Protein AF-A0A9N9RE89-F1 (afdb_monomer)

Secondary structure (DSSP, 8-state):
-HHHHHHHT-HHHHT-SEE-SSSS-EESSHHHHHHHHHTTSGGG-SEE-TTT--EESSHHHHHHHHHTT--

Solvent-accessible surface area (backbone atoms only — not comparable to full-atom values): 4118 Å² total; per-residue (Å²): 117,68,65,45,57,52,46,63,68,30,65,72,37,67,73,24,80,37,64,48,90,77,29,77,49,43,25,83,43,66,72,61,41,56,63,47,52,57,38,63,36,76,88,35,31,89,38,62,36,94,72,45,49,49,36,24,79,40,63,69,60,44,55,58,54,53,52,68,72,78,106

Sequence (71 aa):
MEERKKMLQDKRFLNCLYKCEKCIKGFNFKGSYEKHMEKHSEKMGDYECDICMQRMHSEEKLQSHKRYHQM

Organism: NCBI:txid40085

pLDDT: mean 80.36, std 8.26, range [53.84, 91.0]

Nearest PDB structures (foldseek):
  6ml6-assembly1_A  TM=3.888E-01  e=1.198E-01  Mus musculus
  8e3e-assembly3_F  TM=4.700E-01  e=4.062E-01  Homo sapiens
  8sst-assembly1_A  TM=3.966E-01  e=1.980E-01  Homo sapiens
  5t0u-assembly2_D  TM=4.191E-01  e=2.286E-01  Homo sapiens
  7w1m-assembly1_H  TM=3.850E-01  e=8.332E-01  Homo sapiens

Mean predicted aligned error: 6.56 Å

Foldseek 3Di:
DVLLVVLLVDVQQVPAPQHDPQFSDGHVDPVVNVVQVVQLDCVQDDDAAPRGRGHHNDPVVNVVVVVVSVD

InterPro domains:
  IPR013087 Zinc finger C2H2-type [PS00028] (20-40)
  IPR013087 Zinc finger C2H2-type [PS00028] (49-69)
  IPR013087 Zinc finger C2H2-type [PS50157] (18-45)
  IPR013087 Zinc finger C2H2-type [PS50157] (47-71)
  IPR013087 Zinc finger C2H2-type [SM00355] (18-40)
  IPR013087 Zinc finger C2H2-type [SM00355] (47-69)
  IPR036236 Zinc finger C2H2 superfamily [SSF57667] (17-69)

Radius of gyration: 12.28 Å; Cα contacts (8 Å, |Δi|>4): 91; chains: 1; bounding box: 27×22×32 Å

Struct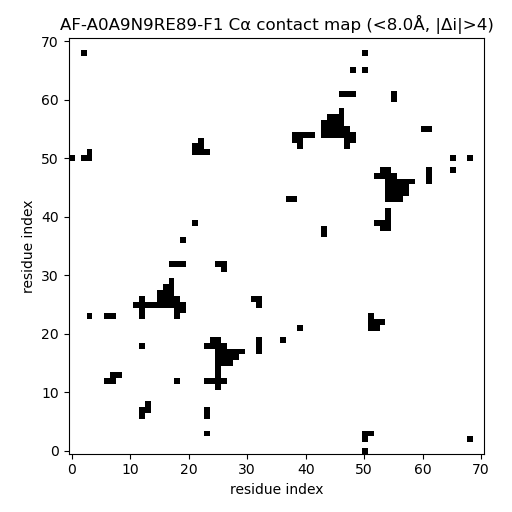ure (mmCIF, N/CA/C/O backbone):
data_AF-A0A9N9RE89-F1
#
_entry.id   AF-A0A9N9RE89-F1
#
loop_
_atom_site.group_PDB
_atom_site.id
_atom_site.type_symbol
_atom_site.label_atom_id
_atom_site.label_alt_id
_atom_site.label_comp_id
_atom_site.label_asym_id
_atom_site.label_entity_id
_atom_site.label_seq_id
_atom_site.pdbx_PDB_ins_code
_atom_site.Cartn_x
_atom_site.Cartn_y
_atom_site.Cartn_z
_atom_site.occupancy
_atom_site.B_iso_or_equiv
_atom_site.auth_seq_id
_atom_site.auth_comp_id
_atom_site.auth_asym_id
_atom_site.auth_atom_id
_atom_site.pdbx_PDB_model_num
ATOM 1 N N . MET A 1 1 ? -12.626 -3.829 5.201 1.00 53.84 1 MET A N 1
ATOM 2 C CA . MET A 1 1 ? -13.172 -4.564 4.028 1.00 53.84 1 MET A CA 1
ATOM 3 C C . MET A 1 1 ? -13.847 -3.659 2.986 1.00 53.84 1 MET A C 1
ATOM 5 O O . MET A 1 1 ? -13.669 -3.909 1.799 1.00 53.84 1 MET A O 1
ATOM 9 N N . GLU A 1 2 ? -14.583 -2.607 3.369 1.00 61.06 2 GLU A N 1
ATOM 10 C CA . GLU A 1 2 ? -15.230 -1.685 2.407 1.00 61.06 2 GLU A CA 1
ATOM 11 C C . GLU A 1 2 ? -14.259 -0.720 1.700 1.00 61.06 2 GLU A C 1
ATOM 13 O O . GLU A 1 2 ? -14.405 -0.467 0.504 1.00 61.06 2 GLU A O 1
ATOM 18 N N . GLU A 1 3 ? -13.207 -0.259 2.381 1.00 65.00 3 GLU A N 1
ATOM 19 C CA . GLU A 1 3 ? -12.167 0.611 1.797 1.00 65.00 3 GLU A CA 1
ATOM 20 C C . GLU A 1 3 ? -11.414 -0.077 0.648 1.00 65.00 3 GLU A C 1
ATOM 22 O O . GLU A 1 3 ? -11.166 0.525 -0.397 1.00 65.00 3 GLU A O 1
ATOM 27 N N . ARG A 1 4 ? -11.163 -1.388 0.786 1.00 70.12 4 ARG A N 1
ATOM 28 C CA . ARG A 1 4 ? -10.574 -2.236 -0.261 1.00 70.12 4 ARG A CA 1
ATOM 29 C C . ARG A 1 4 ? -11.436 -2.219 -1.535 1.00 70.12 4 ARG A C 1
ATOM 31 O O . ARG A 1 4 ? -10.927 -2.082 -2.642 1.00 70.12 4 ARG A O 1
ATOM 38 N N . LYS A 1 5 ? -12.765 -2.278 -1.402 1.00 69.94 5 LYS A N 1
ATOM 39 C CA . LYS A 1 5 ? -13.683 -2.214 -2.554 1.00 69.94 5 LYS A CA 1
ATOM 40 C C . LYS A 1 5 ? -13.746 -0.822 -3.185 1.00 69.94 5 LYS A C 1
ATOM 42 O O . LYS A 1 5 ? -13.882 -0.734 -4.404 1.00 69.94 5 LYS A O 1
ATOM 47 N N . LYS A 1 6 ? -13.638 0.254 -2.396 1.00 71.19 6 LYS A N 1
ATOM 48 C CA . LYS A 1 6 ? -13.575 1.6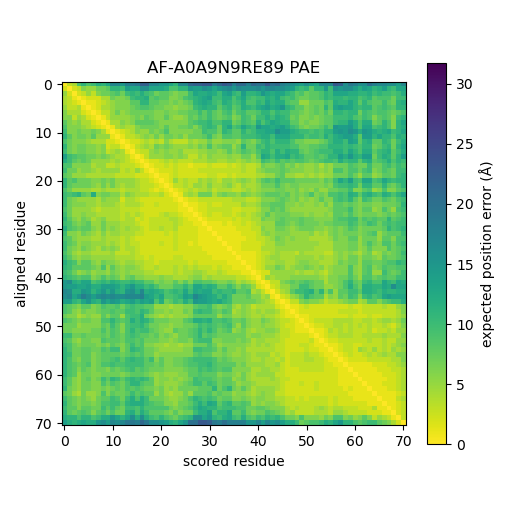32 -2.921 1.00 71.19 6 LYS A CA 1
ATOM 49 C C . LYS A 1 6 ? -12.302 1.871 -3.726 1.00 71.19 6 LYS A C 1
ATOM 51 O O . LYS A 1 6 ? -12.379 2.398 -4.828 1.00 71.19 6 LYS A O 1
ATOM 56 N N . MET A 1 7 ? -11.153 1.421 -3.224 1.00 70.38 7 MET A N 1
ATOM 57 C CA . MET A 1 7 ? -9.881 1.576 -3.929 1.00 70.38 7 MET A CA 1
ATOM 58 C C . MET A 1 7 ? -9.836 0.778 -5.242 1.00 70.38 7 MET A C 1
ATOM 60 O O . MET A 1 7 ? -9.264 1.255 -6.218 1.00 70.38 7 MET A O 1
ATOM 64 N N . LEU A 1 8 ? -10.469 -0.405 -5.308 1.00 71.69 8 LEU A N 1
ATOM 65 C CA . LEU A 1 8 ? -10.543 -1.200 -6.550 1.00 71.69 8 LEU A CA 1
ATOM 66 C C . LEU A 1 8 ? -11.366 -0.500 -7.639 1.00 71.69 8 LEU A C 1
ATOM 68 O O . LEU A 1 8 ? -11.129 -0.706 -8.827 1.00 71.69 8 LEU A O 1
ATOM 72 N N . GLN A 1 9 ? -12.326 0.325 -7.223 1.00 70.88 9 GLN A N 1
ATOM 73 C CA . GLN A 1 9 ? -13.188 1.116 -8.097 1.00 70.88 9 GLN A CA 1
ATOM 74 C C . GLN A 1 9 ? -12.612 2.508 -8.398 1.00 70.88 9 GLN A C 1
ATOM 76 O O . GLN A 1 9 ? -13.216 3.274 -9.151 1.00 70.88 9 GLN A O 1
ATOM 81 N N . ASP A 1 10 ? -11.446 2.857 -7.845 1.00 77.69 10 ASP A N 1
ATOM 82 C CA . ASP A 1 10 ? -10.816 4.144 -8.110 1.00 77.69 10 ASP A CA 1
ATOM 83 C C . ASP A 1 10 ? -10.308 4.185 -9.560 1.00 77.69 10 ASP A C 1
ATOM 85 O O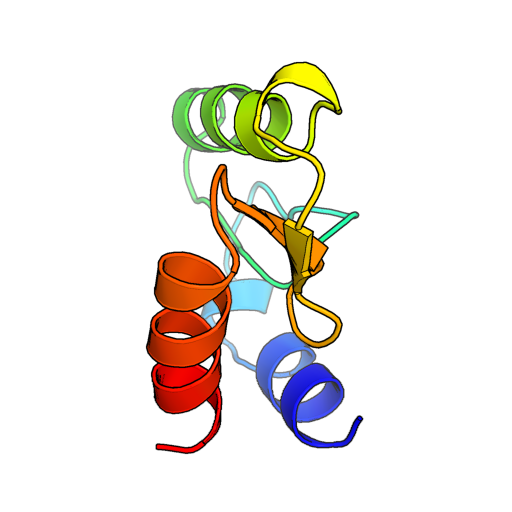 . ASP A 1 10 ? -9.524 3.340 -10.008 1.00 77.69 10 ASP A O 1
ATOM 89 N N . LYS A 1 11 ? -10.748 5.198 -10.316 1.00 75.50 11 LYS A N 1
ATOM 90 C CA . LYS A 1 11 ? -10.343 5.394 -11.716 1.00 75.50 11 LYS A CA 1
ATOM 91 C C . LYS A 1 11 ? -8.822 5.456 -11.883 1.00 75.50 11 LYS A C 1
ATOM 93 O O . LYS A 1 11 ? -8.325 5.057 -12.932 1.00 75.50 11 LYS A O 1
ATOM 98 N N . ARG A 1 12 ? -8.070 5.899 -10.867 1.00 72.44 12 ARG A N 1
ATOM 99 C CA . ARG A 1 12 ? -6.600 5.946 -10.898 1.00 72.44 12 ARG A CA 1
ATOM 100 C C . ARG A 1 12 ? -5.984 4.549 -10.898 1.00 72.44 12 ARG A C 1
ATOM 102 O O . ARG A 1 12 ? -4.957 4.364 -11.532 1.00 72.44 12 ARG A O 1
ATOM 109 N N . PHE A 1 13 ? -6.616 3.568 -10.255 1.00 77.56 13 PHE A N 1
ATOM 110 C CA . PHE A 1 13 ? -6.192 2.167 -10.311 1.00 77.56 13 PHE A CA 1
ATOM 111 C C . PHE A 1 13 ? -6.578 1.513 -11.646 1.00 77.56 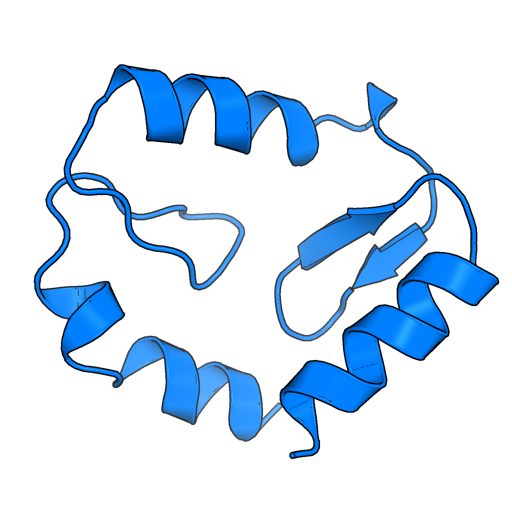13 PHE A C 1
ATOM 113 O O . PHE A 1 13 ? -5.767 0.826 -12.268 1.00 77.56 13 PHE A O 1
ATOM 120 N N . LEU A 1 14 ? -7.799 1.768 -12.127 1.00 76.69 14 LEU A N 1
ATOM 121 C CA . LEU A 1 14 ? -8.314 1.205 -13.381 1.00 76.69 14 LEU A CA 1
ATOM 122 C C . LEU A 1 14 ? -7.563 1.694 -14.626 1.00 76.69 14 LEU A C 1
ATOM 124 O O . LEU A 1 14 ? -7.387 0.899 -15.551 1.00 76.69 14 LEU A O 1
ATOM 128 N N . ASN A 1 15 ? -7.104 2.949 -14.624 1.00 85.31 15 ASN A N 1
ATOM 129 C CA . ASN A 1 15 ? -6.385 3.583 -15.733 1.00 85.31 15 ASN A CA 1
ATOM 130 C C . ASN A 1 15 ? -4.897 3.190 -15.821 1.00 85.31 15 ASN A C 1
ATOM 132 O O . ASN A 1 15 ? -4.222 3.534 -16.787 1.00 85.31 15 ASN A O 1
ATOM 136 N N . CYS A 1 16 ? -4.357 2.487 -14.824 1.00 86.06 16 CYS A N 1
ATOM 137 C CA . CYS A 1 16 ? -2.971 2.039 -14.862 1.00 86.06 16 CYS A CA 1
ATOM 138 C C . CYS A 1 16 ? -2.784 0.796 -15.737 1.00 86.06 16 CYS A C 1
ATOM 140 O O . CYS A 1 16 ? -3.563 -0.155 -15.659 1.00 86.06 16 CYS A O 1
ATOM 142 N N . LEU A 1 17 ? -1.697 0.785 -16.514 1.00 87.88 17 LEU A N 1
ATOM 143 C CA . LEU A 1 17 ? -1.297 -0.340 -17.370 1.00 87.88 17 LEU A CA 1
ATOM 144 C C . LEU A 1 17 ? -0.834 -1.568 -16.572 1.00 87.88 17 LEU A C 1
ATOM 146 O O . LEU A 1 17 ? -1.108 -2.695 -16.971 1.00 87.88 17 LEU A O 1
ATOM 150 N N . TYR 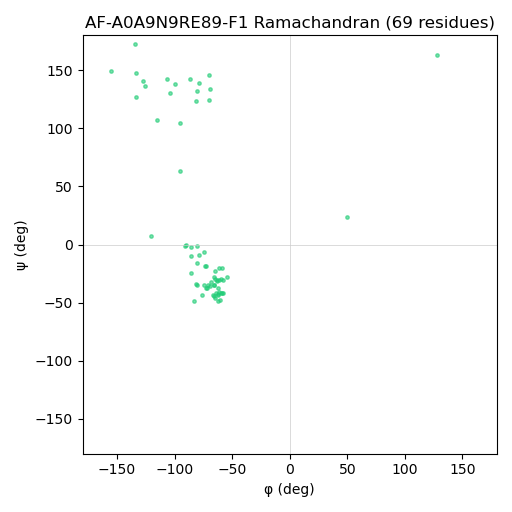A 1 18 ? -0.161 -1.358 -15.440 1.00 88.69 18 TYR A N 1
ATOM 151 C CA . TYR A 1 18 ? 0.370 -2.423 -14.591 1.00 88.69 18 TYR A CA 1
ATOM 152 C C . TYR A 1 18 ? -0.326 -2.400 -13.235 1.00 88.69 18 TYR A C 1
ATOM 154 O O . TYR A 1 18 ? -0.098 -1.505 -12.418 1.00 88.69 18 TYR A O 1
ATOM 162 N N . LYS A 1 19 ? -1.194 -3.379 -12.993 1.00 86.94 19 LYS A N 1
ATOM 163 C CA . LYS A 1 19 ? -1.994 -3.482 -11.769 1.00 86.94 19 LYS A CA 1
ATOM 164 C C . LYS A 1 19 ? -1.396 -4.555 -10.879 1.00 86.94 19 LYS A C 1
ATOM 166 O O . LYS A 1 19 ? -1.116 -5.653 -11.344 1.00 86.94 19 LYS A O 1
ATOM 171 N N . CYS A 1 20 ? -1.182 -4.231 -9.610 1.00 84.75 20 CYS A N 1
ATOM 172 C CA . CYS A 1 20 ? -0.782 -5.236 -8.642 1.00 84.75 20 CYS A CA 1
ATOM 173 C C . CYS A 1 20 ? -1.947 -6.194 -8.368 1.00 84.75 20 CYS A C 1
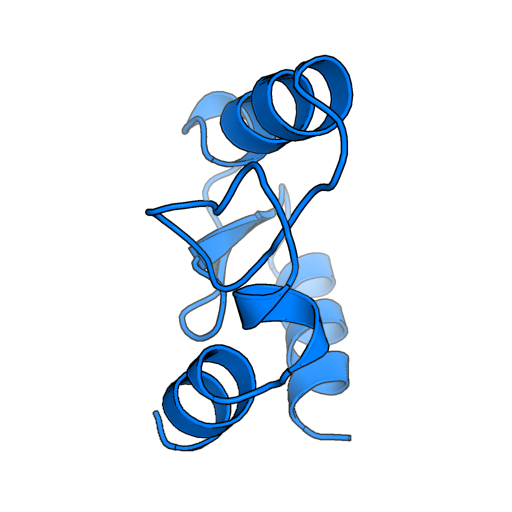ATOM 175 O O . CYS A 1 20 ? -3.075 -5.761 -8.165 1.00 84.75 20 CYS A O 1
ATOM 177 N N . GLU A 1 21 ? -1.672 -7.496 -8.366 1.00 79.56 21 GLU A N 1
ATOM 178 C CA . GLU A 1 21 ? -2.674 -8.522 -8.046 1.00 79.56 21 GLU A CA 1
ATOM 179 C C . GLU A 1 21 ? -2.781 -8.762 -6.534 1.00 79.56 21 GLU A C 1
ATOM 181 O O . GLU A 1 21 ? -3.823 -9.174 -6.029 1.00 79.56 21 GLU A O 1
ATOM 186 N N . LYS A 1 22 ? -1.711 -8.454 -5.791 1.00 78.12 22 LYS A N 1
ATOM 187 C CA . LYS A 1 22 ? -1.672 -8.567 -4.329 1.00 78.12 22 LYS A CA 1
ATOM 188 C C . LYS A 1 22 ? -2.316 -7.358 -3.652 1.00 78.12 22 LYS A C 1
ATOM 190 O O . LYS A 1 22 ? -2.963 -7.506 -2.624 1.00 78.12 22 LYS A O 1
ATOM 195 N N . CYS A 1 23 ? -2.193 -6.165 -4.231 1.00 82.50 23 CYS A N 1
ATOM 196 C CA . CYS A 1 23 ? -2.717 -4.930 -3.655 1.00 82.50 23 CYS A CA 1
ATOM 197 C C . CYS A 1 23 ? -3.461 -4.051 -4.647 1.00 82.50 23 CYS A C 1
ATOM 199 O O . CYS A 1 23 ? -3.428 -4.254 -5.851 1.00 82.50 23 CYS A O 1
ATOM 201 N N . ILE A 1 24 ? -4.082 -2.992 -4.137 1.00 77.12 24 ILE A N 1
ATOM 202 C CA . ILE A 1 24 ? -4.856 -2.064 -4.956 1.00 77.12 24 ILE A CA 1
ATOM 203 C C . ILE A 1 24 ? -3.989 -0.880 -5.357 1.00 77.12 24 ILE A C 1
ATOM 205 O O . ILE A 1 24 ? -4.196 0.260 -4.941 1.00 77.12 24 ILE A O 1
ATOM 209 N N . LYS A 1 25 ? -2.938 -1.183 -6.119 1.00 80.38 25 LYS A N 1
ATOM 210 C CA . LYS A 1 25 ? -1.988 -0.185 -6.598 1.00 80.38 25 LYS A CA 1
ATOM 211 C C . LYS A 1 25 ? -1.712 -0.375 -8.078 1.00 80.38 25 LYS A C 1
ATOM 213 O O . LYS A 1 25 ? -1.392 -1.471 -8.538 1.00 80.38 25 LYS A O 1
ATOM 218 N N . GLY A 1 26 ? -1.895 0.714 -8.811 1.00 87.06 26 GLY A N 1
ATOM 219 C CA . GLY A 1 26 ? -1.699 0.782 -10.246 1.00 87.06 26 GLY A CA 1
ATOM 220 C C . GLY A 1 26 ? -0.432 1.562 -10.558 1.00 87.06 26 GLY A C 1
ATOM 221 O O . GLY A 1 26 ? -0.115 2.551 -9.897 1.00 87.06 26 GLY A O 1
ATOM 222 N N . PHE A 1 27 ? 0.291 1.110 -11.573 1.00 86.69 27 PHE A N 1
ATOM 223 C CA . PHE A 1 27 ? 1.483 1.754 -12.092 1.00 86.69 27 PHE A CA 1
ATOM 224 C C . PHE A 1 27 ? 1.340 1.940 -13.600 1.00 86.69 27 PHE A C 1
ATOM 226 O O . PHE A 1 27 ? 0.863 1.062 -14.315 1.00 86.69 27 PHE A O 1
ATOM 233 N N . ASN A 1 28 ? 1.797 3.083 -14.103 1.00 89.75 28 ASN A N 1
ATOM 234 C CA . ASN A 1 28 ? 1.849 3.341 -15.546 1.00 89.75 28 ASN A CA 1
ATOM 235 C C . ASN A 1 28 ? 3.139 2.804 -16.187 1.00 89.75 28 ASN A C 1
ATOM 237 O O . ASN A 1 28 ? 3.245 2.745 -17.407 1.00 89.75 28 ASN A O 1
ATOM 241 N N . PHE A 1 29 ? 4.106 2.382 -15.367 1.00 90.94 29 PHE A N 1
ATOM 242 C CA . PHE A 1 29 ? 5.428 1.947 -15.803 1.00 90.94 29 PHE A CA 1
ATOM 243 C C . PHE A 1 29 ? 5.755 0.549 -15.278 1.00 90.94 29 PHE A C 1
ATOM 245 O O . PHE A 1 29 ? 5.586 0.276 -14.086 1.00 90.94 29 PHE A O 1
ATOM 252 N N . LYS A 1 30 ? 6.314 -0.298 -16.152 1.00 90.25 30 LYS A N 1
ATOM 253 C CA . LYS A 1 30 ? 6.719 -1.671 -15.818 1.00 90.25 30 LYS A CA 1
ATOM 254 C C . LYS A 1 30 ? 7.771 -1.713 -14.708 1.00 90.25 30 LYS A C 1
ATOM 256 O O . LYS A 1 30 ? 7.588 -2.414 -13.723 1.00 90.25 30 LYS A O 1
ATOM 261 N N . GLY A 1 31 ? 8.822 -0.895 -14.806 1.00 91.00 31 GLY A N 1
ATOM 262 C CA . GLY A 1 31 ? 9.901 -0.891 -13.810 1.00 91.00 31 GLY A CA 1
ATOM 263 C C . GLY A 1 31 ? 9.441 -0.478 -12.406 1.00 91.00 31 GLY A C 1
ATOM 264 O O . GLY A 1 31 ? 9.971 -0.963 -11.409 1.00 91.00 31 GLY A O 1
ATOM 265 N N . SER A 1 32 ? 8.425 0.386 -12.303 1.00 89.69 32 SER A N 1
ATOM 266 C CA . SER A 1 32 ? 7.811 0.730 -11.014 1.00 89.69 32 SER A CA 1
ATOM 267 C C . SER A 1 32 ? 6.975 -0.420 -10.453 1.00 89.69 32 SER A C 1
ATOM 269 O O . SER A 1 32 ? 6.999 -0.641 -9.245 1.00 89.69 32 SER A O 1
ATOM 271 N N . TYR A 1 33 ? 6.268 -1.152 -11.318 1.00 89.31 33 TYR A N 1
ATOM 272 C CA . TYR A 1 33 ? 5.511 -2.347 -10.948 1.00 89.31 33 TYR A CA 1
ATOM 273 C C . TYR A 1 33 ? 6.424 -3.483 -10.469 1.00 89.31 33 TYR A C 1
ATOM 275 O O . TYR A 1 33 ? 6.179 -4.053 -9.410 1.00 89.31 33 TYR A O 1
ATOM 283 N N . GLU A 1 34 ? 7.516 -3.761 -11.184 1.00 88.81 34 GLU A N 1
ATOM 284 C CA . GLU A 1 34 ? 8.473 -4.811 -10.809 1.00 88.81 34 GLU A CA 1
ATOM 285 C C . GLU A 1 34 ? 9.117 -4.510 -9.450 1.00 88.81 34 GLU A C 1
ATOM 287 O O . GLU A 1 34 ? 9.034 -5.332 -8.538 1.00 88.81 34 GLU A O 1
ATOM 292 N N . LYS A 1 35 ? 9.611 -3.280 -9.247 1.00 86.69 35 LYS A N 1
ATOM 293 C CA . LYS A 1 35 ? 10.137 -2.832 -7.943 1.00 86.69 35 LYS A CA 1
ATOM 294 C C . LYS A 1 35 ? 9.098 -2.852 -6.827 1.00 86.69 35 LYS A C 1
ATOM 296 O O . LYS A 1 35 ? 9.424 -2.982 -5.649 1.00 86.69 35 LYS A O 1
ATOM 301 N N . HIS A 1 36 ? 7.832 -2.646 -7.167 1.00 86.31 36 HIS A N 1
ATOM 302 C CA . HIS A 1 36 ? 6.751 -2.738 -6.201 1.00 86.31 36 HIS A CA 1
ATOM 303 C C . HIS A 1 36 ? 6.470 -4.189 -5.797 1.00 86.31 36 HIS A C 1
ATOM 305 O O . HIS A 1 36 ? 6.226 -4.435 -4.619 1.00 86.31 36 HIS A O 1
ATOM 311 N N . MET A 1 37 ? 6.553 -5.145 -6.723 1.00 84.44 37 MET A N 1
ATOM 312 C CA . MET A 1 37 ? 6.350 -6.564 -6.421 1.00 84.44 37 MET A CA 1
ATOM 313 C C . MET A 1 37 ? 7.390 -7.123 -5.453 1.00 84.44 37 MET A C 1
ATOM 315 O O . MET A 1 37 ? 7.046 -7.948 -4.606 1.00 84.44 37 MET A O 1
ATOM 319 N N . GLU A 1 38 ? 8.618 -6.602 -5.478 1.00 83.00 38 GLU A N 1
ATOM 320 C CA . GLU A 1 38 ? 9.646 -6.927 -4.480 1.00 83.00 38 GLU A CA 1
ATOM 321 C C . GLU A 1 38 ? 9.194 -6.593 -3.049 1.00 83.00 38 GLU A C 1
ATOM 323 O O . GLU A 1 38 ? 9.543 -7.296 -2.104 1.00 83.00 38 GLU A O 1
ATOM 328 N N . LYS A 1 39 ? 8.343 -5.572 -2.880 1.00 76.19 39 LYS A N 1
ATOM 329 C CA . LYS A 1 39 ? 7.788 -5.171 -1.576 1.00 76.19 39 LYS A CA 1
ATOM 330 C C . LYS A 1 39 ? 6.717 -6.120 -1.047 1.00 76.19 39 LYS A C 1
ATOM 332 O O . LYS A 1 39 ? 6.402 -6.091 0.136 1.00 76.19 39 LYS A O 1
ATOM 337 N N . HIS A 1 40 ? 6.145 -6.943 -1.919 1.00 79.56 40 HIS A N 1
ATOM 338 C CA . HIS A 1 40 ? 5.251 -8.029 -1.528 1.00 79.56 40 HIS A CA 1
ATOM 339 C C . HIS A 1 40 ? 5.991 -9.345 -1.279 1.00 79.56 40 HIS A C 1
ATOM 341 O O . HIS A 1 40 ? 5.349 -10.352 -0.979 1.00 79.56 40 HIS A O 1
ATOM 347 N N . SER A 1 41 ? 7.312 -9.367 -1.453 1.00 78.56 41 SER A N 1
ATOM 348 C CA . SER A 1 41 ? 8.120 -10.510 -1.058 1.00 78.56 41 SER A CA 1
ATOM 349 C C . SER A 1 41 ? 8.175 -10.600 0.465 1.00 78.56 41 SER A C 1
ATOM 351 O O . SER A 1 41 ? 8.224 -9.582 1.159 1.00 78.56 41 SER A O 1
ATOM 353 N N . GLU A 1 42 ? 8.214 -11.822 0.987 1.00 69.50 42 GLU A N 1
ATOM 354 C CA . GLU A 1 42 ? 8.321 -12.110 2.424 1.00 69.50 42 GLU A CA 1
ATOM 355 C C . GLU A 1 42 ? 9.594 -11.505 3.041 1.00 69.50 42 GLU A C 1
ATOM 357 O O . GLU A 1 42 ? 9.637 -11.204 4.228 1.00 69.50 42 GLU A O 1
ATOM 362 N N . LYS A 1 43 ? 10.596 -11.193 2.206 1.00 71.06 43 LYS A N 1
ATOM 363 C CA . LYS A 1 43 ? 11.804 -10.448 2.590 1.00 71.06 43 LYS A CA 1
ATOM 364 C C . LYS A 1 43 ? 11.549 -9.024 3.104 1.00 71.06 43 LYS A C 1
ATOM 366 O O . LYS A 1 43 ? 12.436 -8.465 3.745 1.00 71.06 43 LYS A O 1
ATOM 371 N N . MET A 1 44 ? 10.398 -8.408 2.813 1.00 71.25 44 MET A N 1
ATOM 372 C CA . MET A 1 44 ? 10.121 -7.021 3.214 1.00 71.25 44 MET A CA 1
ATOM 373 C C . MET A 1 44 ? 9.538 -6.876 4.630 1.00 71.25 44 MET A C 1
ATOM 375 O O . MET A 1 44 ? 9.312 -5.758 5.088 1.00 71.25 44 MET A O 1
ATOM 379 N N . GLY A 1 45 ? 9.303 -7.984 5.333 1.00 71.81 45 GLY A N 1
ATOM 380 C CA . GLY A 1 45 ? 8.868 -7.989 6.728 1.00 71.81 45 GLY A CA 1
ATOM 381 C C . GLY A 1 45 ? 7.629 -8.839 6.986 1.00 71.81 45 GLY A C 1
ATOM 382 O O . GLY A 1 45 ? 6.874 -9.185 6.073 1.00 71.81 45 GLY A O 1
ATOM 383 N N . ASP A 1 46 ? 7.434 -9.146 8.263 1.00 79.25 46 ASP A N 1
ATOM 384 C CA . ASP A 1 46 ? 6.378 -10.022 8.775 1.00 79.25 46 ASP A CA 1
ATOM 385 C C . ASP A 1 46 ? 5.014 -9.326 8.910 1.00 79.25 46 ASP A C 1
ATOM 387 O O . ASP A 1 46 ? 3.981 -9.984 9.018 1.00 79.25 46 ASP A O 1
ATOM 391 N N . TYR A 1 47 ? 4.981 -7.989 8.881 1.00 85.62 47 TYR A N 1
ATOM 392 C CA . TYR A 1 47 ? 3.767 -7.216 9.144 1.00 85.62 47 TYR A CA 1
ATOM 393 C C . TYR A 1 47 ? 3.051 -6.845 7.844 1.00 85.62 47 TYR A C 1
ATOM 395 O O . TYR A 1 47 ? 3.464 -5.930 7.130 1.00 85.62 47 TYR A O 1
ATOM 403 N N . GLU A 1 48 ? 1.948 -7.530 7.547 1.00 83.19 48 GLU A N 1
ATOM 404 C CA . GLU A 1 48 ? 1.137 -7.305 6.348 1.00 83.19 48 GLU A CA 1
ATOM 405 C C . GLU A 1 48 ? -0.108 -6.448 6.637 1.00 83.19 48 GLU A C 1
ATOM 407 O O . GLU A 1 48 ? -0.798 -6.602 7.647 1.00 83.19 48 GLU A O 1
ATOM 412 N N . CYS A 1 49 ? -0.419 -5.515 5.736 1.00 84.50 49 CYS A N 1
ATOM 413 C CA . CYS A 1 49 ? -1.648 -4.734 5.813 1.00 84.50 49 CYS A CA 1
ATOM 414 C C . CYS A 1 49 ? -2.849 -5.496 5.251 1.00 84.50 49 CYS A C 1
ATOM 416 O O . CYS A 1 49 ? -2.878 -5.798 4.073 1.00 84.50 49 CYS A O 1
ATOM 418 N N . ASP A 1 50 ? -3.912 -5.684 6.026 1.00 79.94 50 ASP A N 1
ATOM 419 C CA . ASP A 1 50 ? -5.129 -6.358 5.538 1.00 79.94 50 ASP A CA 1
ATOM 420 C C . ASP A 1 50 ? -5.872 -5.594 4.410 1.00 79.94 50 ASP A C 1
ATOM 422 O O . ASP A 1 50 ? -6.594 -6.174 3.600 1.00 79.94 50 ASP A O 1
ATOM 426 N N . ILE A 1 51 ? -5.667 -4.274 4.304 1.00 78.00 51 ILE A N 1
ATOM 427 C CA . ILE A 1 51 ? -6.366 -3.422 3.325 1.00 78.00 51 ILE A CA 1
ATOM 428 C C . ILE A 1 51 ? -5.679 -3.470 1.956 1.00 78.00 51 ILE A C 1
ATOM 430 O O . ILE A 1 51 ? -6.330 -3.653 0.926 1.00 78.00 51 ILE A O 1
ATOM 434 N N . CYS A 1 52 ? -4.357 -3.298 1.940 1.00 78.81 52 CYS A N 1
ATOM 435 C CA . CYS A 1 52 ? -3.562 -3.200 0.718 1.00 78.81 52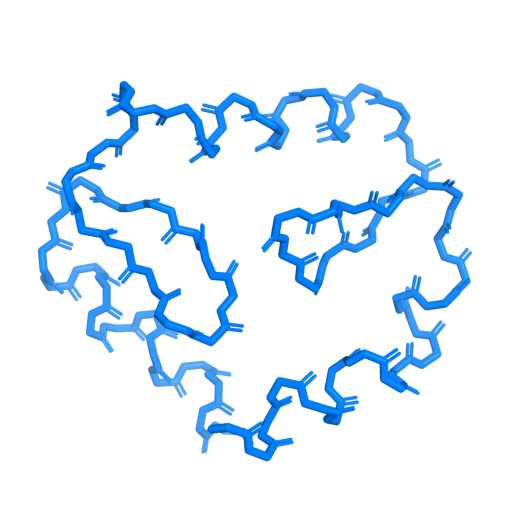 CYS A CA 1
ATOM 436 C C . CYS A 1 52 ? -2.488 -4.290 0.604 1.00 78.81 52 CYS A C 1
ATOM 438 O O . CYS A 1 52 ? -1.645 -4.197 -0.273 1.00 78.81 52 CYS A O 1
ATOM 440 N N . MET A 1 53 ? -2.445 -5.278 1.493 1.00 77.25 53 MET A N 1
ATOM 441 C CA . MET A 1 53 ? -1.489 -6.402 1.499 1.00 77.25 53 MET A CA 1
ATOM 442 C C . MET A 1 53 ? -0.016 -5.993 1.353 1.00 77.25 53 MET A C 1
ATOM 444 O O . MET A 1 53 ? 0.827 -6.763 0.891 1.00 77.25 53 MET A O 1
ATOM 448 N N . GLN A 1 54 ? 0.314 -4.750 1.715 1.00 80.06 54 GLN A N 1
ATOM 449 C CA . GLN A 1 54 ? 1.681 -4.255 1.692 1.00 80.06 54 GLN A CA 1
ATOM 450 C C . GLN A 1 54 ? 2.391 -4.732 2.957 1.00 80.06 54 GLN A C 1
ATOM 452 O O . GLN A 1 54 ? 1.851 -4.590 4.058 1.00 80.06 54 GLN A O 1
ATOM 457 N N . ARG A 1 55 ? 3.597 -5.278 2.787 1.00 84.31 55 ARG A N 1
ATOM 458 C CA . ARG A 1 55 ? 4.442 -5.726 3.893 1.00 84.31 55 ARG A CA 1
ATOM 459 C C . ARG A 1 55 ? 5.291 -4.581 4.416 1.00 84.31 55 ARG A C 1
ATOM 461 O O . ARG A 1 55 ? 5.719 -3.703 3.662 1.00 84.31 55 ARG A O 1
ATOM 468 N N . MET A 1 56 ? 5.473 -4.562 5.726 1.00 83.62 56 MET A N 1
ATOM 469 C CA . MET A 1 56 ? 6.255 -3.573 6.447 1.00 83.62 56 MET A CA 1
ATOM 470 C C . MET A 1 56 ? 7.168 -4.287 7.441 1.00 83.62 56 MET A C 1
ATOM 472 O O . MET A 1 56 ? 6.811 -5.312 8.014 1.00 83.62 56 MET A O 1
ATOM 476 N N . HIS A 1 57 ? 8.341 -3.707 7.682 1.00 84.75 57 HIS A N 1
ATOM 477 C CA . HIS A 1 57 ? 9.338 -4.277 8.592 1.00 84.75 57 HIS A CA 1
ATOM 478 C C . HIS A 1 57 ? 8.981 -4.129 10.082 1.00 84.75 57 HIS A C 1
ATOM 480 O O . HIS A 1 57 ? 9.710 -4.624 10.937 1.00 84.75 57 HIS A O 1
ATOM 486 N N . SER A 1 58 ? 7.912 -3.403 10.427 1.00 88.88 58 SER A N 1
ATOM 487 C CA . SER A 1 58 ? 7.544 -3.141 11.823 1.00 88.88 58 SER A CA 1
ATOM 488 C C . SER A 1 58 ? 6.055 -2.844 11.971 1.00 88.88 58 SER A C 1
ATOM 490 O O . SER A 1 58 ? 5.450 -2.214 11.097 1.00 88.88 58 SER A O 1
ATOM 492 N N . GLU A 1 59 ? 5.492 -3.209 13.121 1.00 88.56 59 GLU A N 1
ATOM 493 C CA . GLU A 1 59 ? 4.093 -2.941 13.462 1.00 88.56 59 GLU A CA 1
ATOM 494 C C . GLU A 1 59 ? 3.769 -1.440 13.510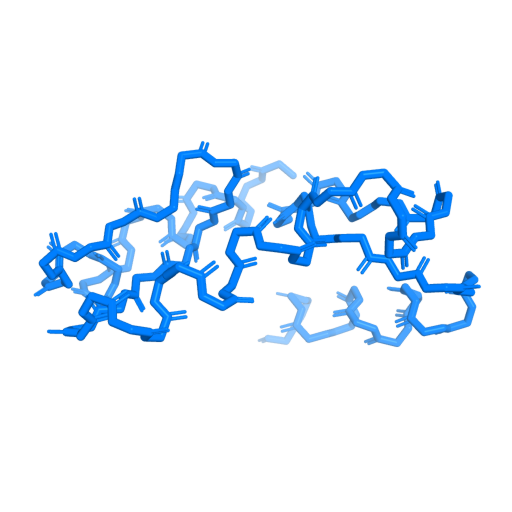 1.00 88.56 59 GLU A C 1
ATOM 496 O O . GLU A 1 59 ? 2.748 -1.017 12.977 1.00 88.56 59 GLU A O 1
ATOM 501 N N . GLU A 1 60 ? 4.656 -0.603 14.060 1.00 90.38 60 GLU A N 1
ATOM 502 C CA . GLU A 1 60 ? 4.442 0.852 14.138 1.00 90.38 60 GLU A CA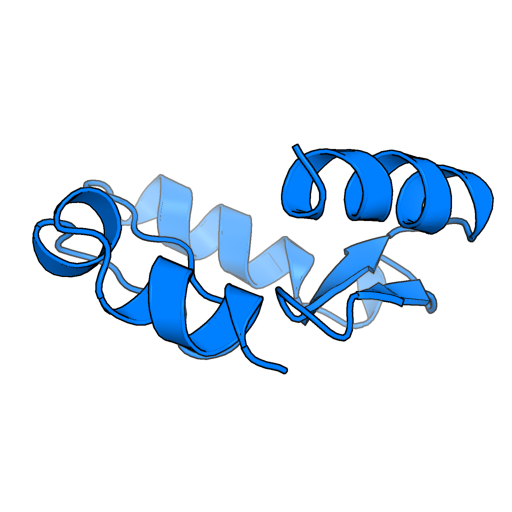 1
ATOM 503 C C . GLU A 1 60 ? 4.248 1.476 12.747 1.00 90.38 60 GLU A C 1
ATOM 505 O O . GLU A 1 60 ? 3.350 2.294 12.512 1.00 90.38 60 GLU A O 1
ATOM 510 N N . LYS A 1 61 ? 5.062 1.029 11.784 1.00 88.06 61 LYS A N 1
ATOM 511 C CA . LYS A 1 61 ? 4.957 1.440 10.385 1.00 88.06 61 LYS A CA 1
ATOM 512 C C . LYS A 1 61 ? 3.627 0.986 9.787 1.00 88.06 61 LYS A C 1
ATOM 514 O O . LYS A 1 61 ? 2.985 1.782 9.100 1.00 88.06 61 LYS A O 1
ATOM 519 N N . LEU A 1 62 ? 3.194 -0.240 10.089 1.00 88.44 62 LEU A N 1
ATOM 520 C CA . LEU A 1 62 ? 1.895 -0.765 9.669 1.00 88.44 62 LEU A CA 1
ATOM 521 C C . LEU A 1 62 ? 0.731 0.038 10.260 1.00 88.44 62 LEU A C 1
ATOM 523 O O . LEU A 1 62 ? -0.212 0.375 9.544 1.00 88.44 62 LEU A O 1
ATOM 527 N N . GLN A 1 63 ? 0.809 0.397 11.536 1.00 88.88 63 GLN A N 1
ATOM 528 C CA . GLN A 1 63 ? -0.226 1.152 12.230 1.00 88.88 63 GLN A CA 1
ATOM 529 C C . GLN A 1 63 ? -0.358 2.573 11.670 1.00 88.88 63 GLN A C 1
ATOM 531 O O . GLN A 1 63 ? -1.467 3.036 11.403 1.00 88.88 63 GLN A O 1
ATOM 536 N N . SER A 1 64 ? 0.769 3.246 11.420 1.00 88.81 64 SER A N 1
ATOM 537 C CA . SER A 1 64 ? 0.792 4.548 10.746 1.00 88.81 64 SER A CA 1
ATOM 538 C C . SER A 1 64 ? 0.239 4.448 9.323 1.00 88.81 64 SER A C 1
ATOM 540 O O . SER A 1 64 ? -0.600 5.252 8.926 1.00 88.81 64 SER A O 1
ATOM 542 N N . HIS A 1 65 ? 0.629 3.413 8.575 1.00 86.88 65 HIS A N 1
ATOM 543 C CA . HIS A 1 65 ? 0.132 3.162 7.227 1.00 86.88 65 HIS A CA 1
ATOM 544 C C . HIS A 1 65 ? -1.392 2.967 7.184 1.00 86.88 65 HIS A C 1
ATOM 546 O O . HIS A 1 65 ? -2.052 3.529 6.314 1.00 86.88 65 HIS A O 1
ATOM 552 N N . LYS A 1 66 ? -1.967 2.231 8.146 1.00 84.31 66 LYS A N 1
ATOM 553 C CA . LYS A 1 66 ? -3.420 2.023 8.247 1.00 84.31 66 LYS A CA 1
ATOM 554 C C . LYS A 1 66 ? -4.204 3.328 8.414 1.00 84.31 66 LYS A C 1
ATOM 556 O O . LYS A 1 66 ? -5.324 3.408 7.920 1.00 84.31 66 LYS A O 1
ATOM 561 N N . ARG A 1 67 ? -3.616 4.359 9.034 1.00 85.94 67 ARG A N 1
ATOM 562 C CA . ARG A 1 67 ? -4.261 5.679 9.164 1.00 85.94 67 ARG A CA 1
ATOM 563 C C . ARG A 1 67 ? -4.483 6.369 7.819 1.00 85.94 67 ARG A C 1
ATOM 565 O O . ARG A 1 67 ? -5.449 7.102 7.696 1.00 85.94 67 ARG A O 1
ATOM 572 N N . TYR A 1 68 ? -3.639 6.109 6.820 1.00 78.81 68 TYR A N 1
ATOM 573 C CA . TYR A 1 68 ? -3.813 6.668 5.473 1.00 78.81 68 TYR A CA 1
ATOM 574 C C . TYR A 1 68 ? -4.971 6.041 4.695 1.00 78.81 68 TYR A C 1
ATOM 576 O O . TYR A 1 68 ? -5.394 6.620 3.703 1.00 78.81 68 TYR A O 1
ATOM 584 N N . HIS A 1 69 ? -5.452 4.861 5.096 1.00 78.00 69 HIS A N 1
ATOM 585 C CA . HIS A 1 69 ? -6.659 4.281 4.496 1.00 78.00 69 HIS A CA 1
ATOM 586 C C . HIS A 1 69 ? -7.925 4.898 5.093 1.00 78.00 69 HIS A C 1
ATOM 588 O O . HIS A 1 69 ? -8.874 5.142 4.360 1.00 78.00 69 HIS A O 1
ATOM 594 N N . GLN A 1 70 ? -7.879 5.222 6.390 1.00 70.25 70 GLN A N 1
ATOM 595 C CA . GLN A 1 70 ? -9.001 5.760 7.170 1.00 70.25 70 GLN A CA 1
ATOM 596 C C . GLN A 1 70 ? -9.237 7.272 6.992 1.00 70.25 70 GLN A C 1
ATOM 598 O O . GLN A 1 70 ? -10.146 7.812 7.625 1.00 70.25 70 GLN A O 1
ATOM 603 N N . MET A 1 71 ? -8.419 7.957 6.184 1.00 56.94 71 MET A N 1
ATOM 604 C CA . MET A 1 71 ? -8.609 9.362 5.795 1.00 56.94 71 MET A CA 1
ATOM 605 C C . MET A 1 71 ? -9.225 9.452 4.404 1.00 56.94 71 MET A C 1
ATOM 607 O O . MET A 1 71 ? -10.205 10.214 4.258 1.00 56.94 71 MET A O 1
#